Protein AF-A0A7X9HQ23-F1 (afdb_monomer_lite)

pLDDT: mean 80.08, std 11.2, range [58.53, 96.88]

Foldseek 3Di:
DVVVVVVVVVVVVPPDPDDDDDCVVPDDDDDPPDDDDDPVPDDDDQDDPPDDPPQFFDKGAKDAPCDWDADVNDTFGIWIATPVGDIDTDGDSGGPRPDD

Radius of gyration: 21.69 Å; chains: 1; bounding box: 60×39×39 Å

Secondary structure (DSSP, 8-state):
-HHHHHHHHHHHTTS-------GGGS-----S-PPPPP-SSSPPPSS-TT---TTT--BPPPEEEEEEEEETTEEEEEEEEBTTS-EEESS---------

Sequence (100 aa):
MKLIFKIIGLVLFYFSTLKAQNSSNYSFSSLSDGSLTDMSSGTTQLIAPNTDGLNTGIFSNTNPIGFTFYFMSQPYDQFVVTEDGVLRLGTSLSAINRTP

Structure (mmCIF, N/CA/C/O backbone):
data_AF-A0A7X9HQ23-F1
#
_entry.id   AF-A0A7X9HQ23-F1
#
loop_
_atom_site.group_PDB
_atom_site.id
_atom_site.type_symbol
_atom_site.label_atom_id
_atom_site.label_alt_id
_atom_site.label_comp_id
_atom_site.label_asym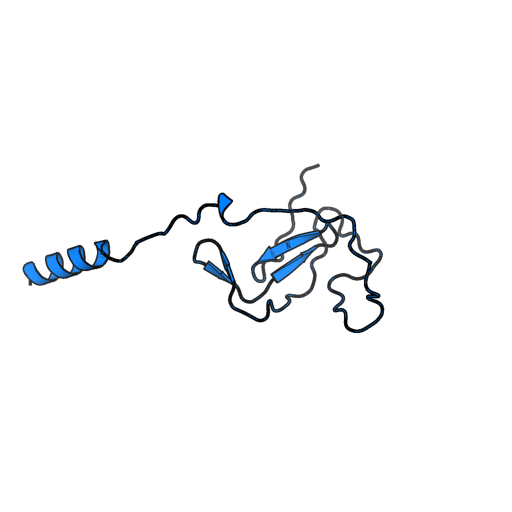_id
_atom_site.label_entity_id
_atom_site.label_seq_id
_atom_site.pdbx_PDB_ins_code
_atom_site.Cartn_x
_atom_site.Cartn_y
_atom_site.Cartn_z
_atom_site.occupancy
_atom_site.B_iso_or_equiv
_atom_site.auth_seq_id
_atom_site.auth_comp_id
_atom_site.auth_asym_id
_atom_site.auth_atom_id
_atom_site.pdbx_PDB_model_num
ATOM 1 N N . MET A 1 1 ? -41.805 18.658 22.286 1.00 60.31 1 MET A N 1
ATOM 2 C CA . MET A 1 1 ? -40.800 18.924 21.225 1.00 60.31 1 MET A CA 1
ATOM 3 C C . MET A 1 1 ? -39.431 19.351 21.768 1.00 60.31 1 MET A C 1
ATOM 5 O O . MET A 1 1 ? -38.450 18.713 21.420 1.00 60.31 1 MET A O 1
ATOM 9 N N . LYS A 1 2 ? -39.329 20.345 22.667 1.00 67.31 2 LYS A N 1
ATOM 10 C CA . LYS A 1 2 ? -38.036 20.835 23.208 1.00 67.31 2 LYS A CA 1
ATOM 11 C C . LYS A 1 2 ? -37.222 19.800 24.016 1.00 67.31 2 LYS A C 1
ATOM 13 O O . LYS A 1 2 ? -36.001 19.878 24.038 1.00 67.31 2 LYS A O 1
ATOM 18 N N . LEU A 1 3 ? -37.884 18.837 24.666 1.00 72.06 3 LEU A N 1
ATOM 19 C CA . LEU A 1 3 ? -37.229 17.781 25.457 1.00 72.06 3 LEU A CA 1
ATOM 20 C C . LEU A 1 3 ? -36.533 16.728 24.576 1.00 72.06 3 LEU A C 1
ATOM 22 O O . LEU A 1 3 ? -35.417 16.320 24.868 1.00 72.06 3 LEU A O 1
ATOM 26 N N . ILE A 1 4 ? -37.160 16.357 23.458 1.00 77.69 4 ILE A N 1
ATOM 27 C CA . ILE A 1 4 ? -36.624 15.386 22.491 1.00 77.69 4 ILE A CA 1
ATOM 28 C C . ILE A 1 4 ? -35.334 15.903 21.844 1.00 77.69 4 ILE A C 1
ATOM 30 O O . ILE A 1 4 ? -34.369 15.156 21.735 1.00 77.69 4 ILE A O 1
ATOM 34 N N . PHE A 1 5 ? -35.270 17.198 21.518 1.00 75.25 5 PHE A N 1
ATOM 35 C CA . PHE A 1 5 ? -34.055 17.818 20.978 1.00 75.25 5 PHE A CA 1
ATOM 36 C C . PHE A 1 5 ? -32.876 17.790 21.967 1.00 75.25 5 PHE A C 1
ATOM 38 O O . PHE A 1 5 ? -31.736 17.592 21.557 1.00 75.25 5 PHE A O 1
ATOM 45 N N . LYS A 1 6 ? -33.142 17.931 23.275 1.00 77.38 6 LYS A N 1
ATOM 46 C CA . LYS A 1 6 ? -32.108 17.824 24.319 1.00 77.38 6 LYS A CA 1
ATOM 47 C C . LYS A 1 6 ? -31.616 16.387 24.503 1.00 77.38 6 LYS A C 1
ATOM 49 O O . LYS A 1 6 ? -30.422 16.185 24.682 1.00 77.38 6 LYS A O 1
ATOM 54 N N . ILE A 1 7 ? -32.517 15.404 24.430 1.00 79.69 7 ILE A N 1
ATOM 55 C CA . ILE A 1 7 ? -32.166 13.979 24.535 1.00 79.69 7 ILE A CA 1
ATOM 56 C C . ILE A 1 7 ? -31.336 13.538 23.324 1.00 79.69 7 ILE A C 1
ATOM 58 O O . ILE A 1 7 ? -30.309 12.895 23.501 1.00 79.69 7 ILE A O 1
ATOM 62 N N . ILE A 1 8 ? -31.718 13.945 22.111 1.00 78.62 8 ILE A N 1
ATOM 63 C CA . ILE A 1 8 ? -30.946 13.666 20.889 1.00 78.62 8 ILE A CA 1
ATOM 64 C C . ILE A 1 8 ? -29.555 14.310 20.962 1.00 78.62 8 ILE A C 1
ATOM 66 O O . ILE A 1 8 ? -28.564 13.649 20.662 1.00 78.62 8 ILE A O 1
ATOM 70 N N . GLY A 1 9 ? -29.469 15.561 21.429 1.00 76.12 9 GLY A N 1
ATOM 71 C CA . GLY A 1 9 ? -28.190 16.235 21.657 1.00 76.12 9 GLY A CA 1
ATOM 72 C C . GLY A 1 9 ? -27.305 15.502 22.668 1.00 76.12 9 GLY A C 1
ATOM 73 O O . GLY A 1 9 ? -26.127 15.309 22.402 1.00 76.12 9 GLY A O 1
ATOM 74 N N . LEU A 1 10 ? -27.868 15.036 23.788 1.00 72.81 10 LEU A N 1
ATOM 75 C CA . LEU A 1 10 ? -27.134 14.282 24.809 1.00 72.81 10 LEU A CA 1
ATOM 76 C C . LEU A 1 10 ? -26.610 12.945 24.261 1.00 72.81 10 LEU A C 1
ATOM 78 O O . LEU A 1 10 ? -25.442 12.629 24.452 1.00 72.81 10 LEU A O 1
ATOM 82 N N . VAL A 1 11 ? -27.441 12.187 23.540 1.00 74.62 11 VAL A N 1
ATOM 83 C CA . VAL A 1 11 ? -27.084 10.872 22.976 1.00 74.62 11 VAL A CA 1
ATOM 84 C C . VAL A 1 11 ? -25.942 10.974 21.956 1.00 74.62 11 VAL A C 1
ATOM 86 O O . VAL A 1 11 ? -25.078 10.103 21.931 1.00 74.62 11 VAL A O 1
ATOM 89 N N . LEU A 1 12 ? -25.869 12.058 21.177 1.00 67.56 12 LEU A N 1
ATOM 90 C CA . LEU A 1 12 ? -24.787 12.292 20.209 1.00 67.56 12 LEU A CA 1
ATOM 91 C C . LEU A 1 12 ? -23.400 12.477 20.857 1.00 67.56 12 LEU A C 1
ATOM 93 O O . LEU A 1 12 ? -22.397 12.161 20.222 1.00 67.56 12 LEU A O 1
ATOM 97 N N . PHE A 1 13 ? -23.319 12.920 22.118 1.00 64.06 13 PHE A N 1
ATOM 98 C CA . PHE A 1 13 ? -22.044 13.104 22.833 1.00 64.06 13 PHE A CA 1
ATOM 99 C C . PHE A 1 13 ? -21.500 11.827 23.499 1.00 64.06 13 PHE A C 1
ATOM 101 O O . PHE A 1 13 ? -20.349 11.816 23.929 1.00 64.06 13 PHE A O 1
ATOM 108 N N . TYR A 1 14 ? -22.281 10.741 23.576 1.00 64.94 14 TYR A N 1
ATOM 109 C CA . TYR A 1 14 ? -21.875 9.509 24.273 1.00 64.94 14 TYR A CA 1
ATOM 110 C C . TYR A 1 14 ? -21.145 8.475 23.395 1.00 64.94 14 TYR A C 1
ATOM 112 O O . TYR A 1 14 ? -20.690 7.461 23.922 1.00 64.94 14 TYR A O 1
ATOM 120 N N . PHE A 1 15 ? -20.988 8.703 22.084 1.00 60.56 15 PHE A N 1
ATOM 121 C CA . PHE A 1 15 ? -20.489 7.667 21.162 1.00 60.56 15 PHE A CA 1
ATOM 122 C C . PHE A 1 15 ? -19.015 7.761 20.740 1.00 60.56 15 PHE A C 1
ATOM 124 O O . PHE A 1 15 ? -18.528 6.849 20.079 1.00 60.56 15 PHE A O 1
ATOM 131 N N . SER A 1 16 ? -18.253 8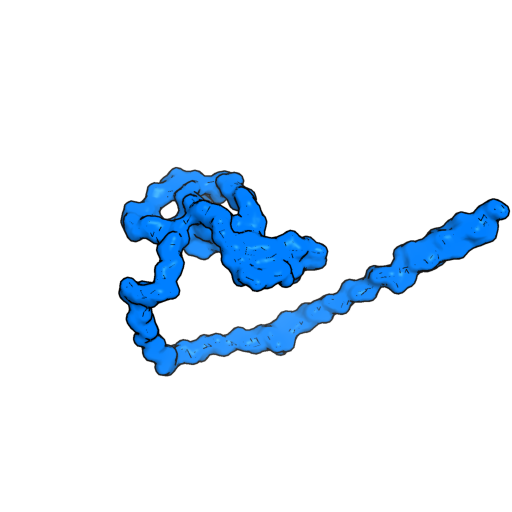.779 21.142 1.00 58.53 16 SER A N 1
ATOM 132 C CA . SER A 1 16 ? -16.845 8.899 20.728 1.00 58.53 16 SER A CA 1
ATOM 133 C C . SER A 1 16 ? -15.870 8.527 21.847 1.00 58.53 16 SER A C 1
ATOM 135 O O . SER A 1 16 ? -15.215 9.393 22.427 1.00 58.53 16 SER A O 1
ATOM 137 N N . THR A 1 17 ? -15.729 7.231 22.144 1.00 62.25 17 THR A N 1
ATOM 138 C CA . THR A 1 17 ? -14.556 6.747 22.895 1.00 62.25 17 THR A CA 1
ATOM 139 C C . THR A 1 17 ? -13.442 6.396 21.911 1.00 62.25 17 THR A C 1
ATOM 141 O O . THR A 1 17 ? -13.309 5.262 21.463 1.00 62.25 17 THR A O 1
ATOM 144 N N . LEU A 1 18 ? -12.628 7.385 21.538 1.00 62.03 18 LEU A N 1
ATOM 145 C CA . LEU A 1 18 ? -11.388 7.106 20.817 1.00 62.03 18 LEU A CA 1
ATOM 146 C C . LEU A 1 18 ? -10.402 6.482 21.810 1.00 62.03 18 LEU A C 1
ATOM 148 O O . LEU A 1 18 ? -9.883 7.151 22.703 1.00 62.03 18 LEU A O 1
ATOM 152 N N . LYS A 1 19 ? -10.172 5.174 21.695 1.00 68.44 19 LYS A N 1
ATOM 153 C CA . LYS A 1 19 ? -9.097 4.497 22.421 1.00 68.44 19 LYS A CA 1
ATOM 154 C C . LYS A 1 19 ? -7.789 4.869 21.728 1.00 68.44 19 LYS A C 1
ATOM 156 O O . LYS A 1 19 ? -7.500 4.355 20.653 1.00 68.44 19 LYS A O 1
ATOM 161 N N . ALA A 1 20 ? -7.009 5.769 22.323 1.00 62.97 20 ALA A N 1
ATOM 162 C CA . ALA A 1 20 ? -5.626 5.959 21.903 1.00 62.97 20 ALA A CA 1
ATOM 163 C C . ALA A 1 20 ? -4.899 4.611 22.049 1.00 62.97 20 ALA A C 1
ATOM 165 O O . ALA A 1 20 ? -4.801 4.073 23.155 1.00 62.97 20 ALA A O 1
ATOM 166 N N . GLN A 1 21 ? -4.452 4.030 20.937 1.00 66.50 21 GLN A N 1
ATOM 167 C CA . GLN A 1 21 ? -3.615 2.838 20.979 1.00 66.50 21 GLN A CA 1
ATOM 168 C C . GLN A 1 21 ? -2.208 3.256 21.398 1.00 66.50 21 GLN A C 1
ATOM 170 O O . GLN A 1 21 ? -1.593 4.116 20.773 1.00 66.50 21 GLN A O 1
ATOM 175 N N . ASN A 1 22 ? -1.711 2.664 22.482 1.00 74.19 22 ASN A N 1
ATOM 176 C CA . ASN A 1 22 ? -0.346 2.890 22.925 1.00 74.19 22 ASN A CA 1
ATOM 177 C C . ASN A 1 22 ? 0.609 2.227 21.919 1.00 74.19 22 ASN A C 1
ATOM 179 O O . ASN A 1 22 ? 0.547 1.011 21.730 1.00 74.19 22 ASN A O 1
ATOM 183 N N . SER A 1 23 ? 1.475 3.010 21.273 1.00 66.81 23 SER A N 1
ATOM 184 C CA . SER A 1 23 ? 2.471 2.487 20.331 1.00 66.81 23 SER A CA 1
ATOM 185 C C . SER A 1 23 ? 3.455 1.519 20.995 1.00 66.81 23 SER A C 1
ATOM 187 O O . SER A 1 23 ? 3.965 0.639 20.312 1.00 66.81 23 SER A O 1
ATOM 189 N N . SER A 1 24 ? 3.643 1.580 22.320 1.00 72.81 24 SER A N 1
ATOM 190 C CA . SER A 1 24 ? 4.428 0.596 23.078 1.00 72.81 24 SER A CA 1
ATOM 191 C C . SER A 1 24 ? 3.831 -0.814 23.076 1.00 72.81 24 SER A C 1
ATOM 193 O O . SER A 1 24 ? 4.529 -1.752 23.444 1.00 72.81 24 SER A O 1
ATOM 195 N N . ASN A 1 25 ? 2.575 -1.003 22.650 1.00 69.00 25 ASN A N 1
ATOM 196 C CA . ASN A 1 25 ? 2.025 -2.346 22.421 1.00 69.00 25 ASN A CA 1
ATOM 197 C C . ASN A 1 25 ? 2.590 -3.004 21.150 1.00 69.00 25 ASN A C 1
ATOM 199 O O . ASN A 1 25 ? 2.451 -4.212 20.976 1.00 69.00 25 ASN A O 1
ATOM 203 N N . TYR A 1 26 ? 3.214 -2.226 20.265 1.00 61.22 26 TYR A N 1
ATOM 204 C CA . TYR A 1 26 ? 3.835 -2.695 19.034 1.00 61.22 26 TYR A CA 1
ATOM 205 C C . TYR A 1 26 ? 5.352 -2.590 19.189 1.00 61.22 26 TYR A C 1
ATOM 207 O O . TYR A 1 26 ? 5.974 -1.607 18.794 1.00 61.22 26 TYR A O 1
ATOM 215 N N . SER A 1 27 ? 5.947 -3.597 19.830 1.00 75.00 27 SER A N 1
ATOM 216 C CA . S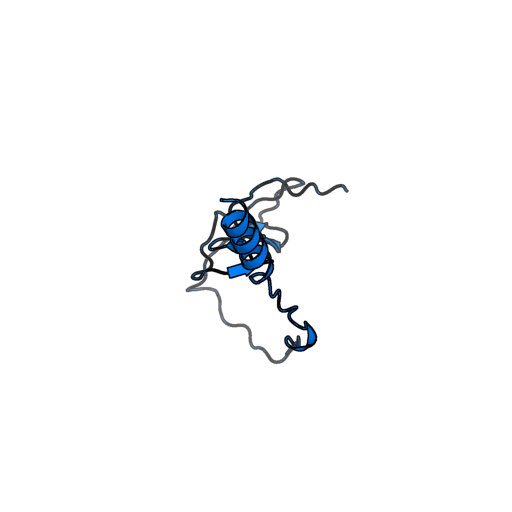ER A 1 27 ? 7.403 -3.698 19.921 1.00 75.00 27 SER A CA 1
ATOM 217 C C . SER A 1 27 ? 7.967 -4.054 18.547 1.00 75.00 27 SER A C 1
ATOM 219 O O . SER A 1 27 ? 7.698 -5.137 18.026 1.00 75.00 27 SER A O 1
ATOM 221 N N . PHE A 1 28 ? 8.734 -3.142 17.954 1.00 75.12 28 PHE A N 1
ATOM 222 C CA . PHE A 1 28 ? 9.483 -3.416 16.734 1.00 75.12 28 PHE A CA 1
ATOM 223 C C . PHE A 1 28 ? 10.783 -4.126 17.108 1.00 75.12 28 PHE A C 1
ATOM 225 O O . PHE A 1 28 ? 11.614 -3.569 17.825 1.00 75.12 28 PHE A O 1
ATOM 232 N N . SER A 1 29 ? 10.970 -5.346 16.615 1.00 80.56 29 SER A N 1
ATOM 233 C CA . SER A 1 29 ? 12.241 -6.061 16.680 1.00 80.56 29 SER A CA 1
ATOM 234 C C . SER A 1 29 ? 12.761 -6.316 15.269 1.00 80.56 29 SER A C 1
ATOM 236 O O . SER A 1 29 ? 11.993 -6.583 14.345 1.00 80.56 29 SER A O 1
ATOM 238 N N . SER A 1 30 ? 14.077 -6.228 15.096 1.00 77.12 30 SER A N 1
ATOM 239 C CA . SER A 1 30 ? 14.764 -6.706 13.901 1.00 77.12 30 SER A CA 1
ATOM 240 C C . SER A 1 30 ? 15.493 -8.000 14.244 1.00 77.12 30 SER A C 1
ATOM 242 O O . SER A 1 30 ? 16.259 -8.068 15.204 1.00 77.12 30 SER A O 1
ATOM 244 N N . LEU A 1 31 ? 15.230 -9.039 13.462 1.00 75.50 31 LEU A N 1
ATOM 245 C CA . LEU A 1 31 ? 15.934 -10.315 13.511 1.00 75.50 31 LEU A CA 1
ATOM 246 C C . LEU A 1 31 ? 16.847 -10.384 12.286 1.00 75.50 31 LEU A C 1
ATOM 248 O O . LEU A 1 31 ? 16.403 -10.122 11.169 1.00 75.50 31 LEU A O 1
ATOM 252 N N . SER A 1 32 ? 18.129 -10.679 12.493 1.00 79.94 32 SER A N 1
ATOM 253 C CA . SER A 1 32 ? 19.136 -10.783 11.423 1.00 79.94 32 SER A CA 1
ATOM 254 C C . SER A 1 32 ? 19.507 -12.229 11.079 1.00 79.94 32 SER A C 1
ATOM 256 O O . SER A 1 32 ? 20.449 -12.458 10.328 1.00 79.94 32 SER A O 1
ATOM 258 N N . ASP A 1 33 ? 18.793 -13.202 11.641 1.00 85.88 33 ASP A N 1
ATOM 259 C CA . ASP A 1 33 ? 18.918 -14.641 11.379 1.00 85.88 33 ASP A CA 1
ATOM 260 C C . ASP A 1 33 ? 17.878 -15.157 10.366 1.00 85.88 33 ASP A C 1
ATOM 262 O O . ASP A 1 33 ? 17.812 -16.354 10.088 1.00 85.88 33 ASP A O 1
ATOM 266 N N . GLY A 1 34 ? 17.084 -14.259 9.777 1.00 76.06 34 GLY A N 1
ATOM 267 C CA . GLY A 1 34 ? 16.134 -14.601 8.726 1.00 76.06 34 GLY A CA 1
ATOM 268 C C . GLY A 1 34 ? 16.838 -15.098 7.462 1.00 76.06 34 GLY A C 1
ATOM 269 O O . GLY A 1 34 ? 17.624 -14.381 6.846 1.00 76.06 34 GLY A O 1
ATOM 270 N N . SER A 1 35 ? 16.528 -16.321 7.038 1.00 83.56 35 SER A N 1
ATOM 271 C CA . SER A 1 35 ? 16.903 -16.822 5.715 1.00 83.56 35 SER A CA 1
ATOM 272 C C . SER A 1 35 ? 16.018 -16.196 4.638 1.00 83.56 35 SER A C 1
ATOM 274 O O . SER A 1 35 ? 14.795 -16.151 4.791 1.00 83.56 35 SER A O 1
ATOM 276 N N . LEU A 1 36 ? 16.605 -15.778 3.516 1.00 84.75 36 LEU A N 1
ATOM 277 C CA . LEU A 1 36 ? 15.823 -15.350 2.358 1.00 84.75 36 LEU A CA 1
ATOM 278 C C . LEU A 1 36 ? 15.044 -16.545 1.790 1.00 84.75 36 LEU A C 1
ATOM 280 O O . LEU A 1 36 ? 15.595 -17.632 1.626 1.00 84.75 36 LEU A O 1
ATOM 284 N N . THR A 1 37 ? 13.763 -16.339 1.495 1.00 82.12 37 THR A N 1
ATOM 285 C CA . THR A 1 37 ? 12.950 -17.310 0.750 1.00 82.12 37 THR A CA 1
ATOM 286 C C . THR A 1 37 ? 13.031 -16.981 -0.732 1.00 82.12 37 THR A C 1
ATOM 288 O O . THR A 1 37 ? 12.999 -15.808 -1.104 1.00 82.12 37 THR A O 1
ATOM 291 N N . ASP A 1 38 ? 13.137 -18.005 -1.577 1.00 85.75 38 ASP A N 1
ATOM 292 C CA . ASP A 1 38 ? 13.096 -17.809 -3.021 1.00 85.75 38 ASP A CA 1
ATOM 293 C C . ASP A 1 38 ? 11.742 -17.213 -3.446 1.00 85.75 38 ASP A C 1
ATOM 295 O O . ASP A 1 38 ? 10.680 -17.770 -3.171 1.00 85.75 38 ASP A O 1
ATOM 299 N N . MET A 1 39 ? 11.799 -16.060 -4.111 1.00 85.25 39 MET A N 1
ATOM 300 C CA . MET A 1 39 ? 10.652 -15.306 -4.620 1.00 85.25 39 MET A CA 1
ATOM 301 C C . MET A 1 39 ? 10.420 -15.528 -6.122 1.00 85.25 39 MET A C 1
ATOM 303 O O . MET A 1 39 ? 9.582 -14.846 -6.717 1.00 85.25 39 MET A O 1
ATOM 307 N N . SER A 1 40 ? 11.143 -16.470 -6.741 1.00 83.88 40 SER A N 1
ATOM 308 C CA . SER A 1 40 ? 11.047 -16.803 -8.169 1.00 83.88 40 SER A CA 1
ATOM 309 C C . SER A 1 40 ? 9.667 -17.318 -8.599 1.00 83.88 40 SER A C 1
ATOM 311 O O . SER A 1 40 ? 9.324 -17.247 -9.779 1.00 83.88 40 SER A O 1
ATOM 313 N N . SER A 1 41 ? 8.854 -17.805 -7.655 1.00 84.38 41 SER A N 1
ATOM 314 C CA . SER A 1 41 ? 7.484 -18.264 -7.892 1.00 84.38 41 SER A CA 1
ATOM 315 C C . SER A 1 41 ? 6.534 -17.804 -6.783 1.00 84.38 41 SER A C 1
ATOM 317 O O . SER A 1 41 ? 6.946 -17.570 -5.650 1.00 84.38 41 SER A O 1
ATOM 319 N N . GLY A 1 42 ? 5.249 -17.646 -7.113 1.00 80.00 42 GLY A N 1
ATOM 320 C CA . GLY A 1 42 ? 4.203 -17.308 -6.138 1.00 80.00 42 GLY A CA 1
ATOM 321 C C . GLY A 1 42 ? 4.210 -15.862 -5.631 1.00 80.00 42 GLY A C 1
ATOM 322 O O . GLY A 1 42 ? 3.430 -15.530 -4.741 1.00 80.00 42 GLY A O 1
ATOM 323 N N . THR A 1 43 ? 5.051 -14.991 -6.190 1.00 86.94 43 THR A N 1
ATOM 324 C CA . THR A 1 43 ? 5.101 -13.573 -5.826 1.00 86.94 43 THR A CA 1
ATOM 325 C C . THR A 1 43 ? 4.322 -12.718 -6.816 1.00 86.94 43 THR A C 1
ATOM 327 O O . THR A 1 43 ? 4.215 -13.032 -8.001 1.00 86.94 43 THR A O 1
ATOM 330 N N . THR A 1 44 ? 3.732 -11.632 -6.316 1.00 88.12 44 THR A N 1
ATOM 331 C CA . THR A 1 44 ? 3.051 -10.650 -7.163 1.00 88.12 44 THR A CA 1
ATOM 332 C C . THR A 1 44 ? 4.013 -9.512 -7.453 1.00 88.12 44 THR A C 1
ATOM 334 O O . THR A 1 44 ? 4.459 -8.818 -6.540 1.00 88.12 44 THR A O 1
ATOM 337 N N . GLN A 1 45 ? 4.332 -9.312 -8.727 1.00 90.38 45 GLN A N 1
ATOM 338 C CA . GLN A 1 45 ? 5.098 -8.155 -9.158 1.00 90.38 45 GLN A CA 1
ATOM 339 C C . GLN A 1 45 ? 4.207 -6.908 -9.149 1.00 90.38 45 GLN A C 1
ATOM 341 O O . GLN A 1 45 ? 3.215 -6.851 -9.871 1.00 90.38 45 GLN A O 1
ATOM 346 N N . LEU A 1 46 ? 4.577 -5.907 -8.346 1.00 91.94 46 LEU A N 1
ATOM 347 C CA . LEU A 1 46 ? 3.850 -4.633 -8.264 1.00 91.94 46 LEU A CA 1
ATOM 348 C C . LEU A 1 46 ? 4.420 -3.568 -9.209 1.00 91.94 46 LEU A C 1
ATOM 350 O O . LEU A 1 46 ? 3.664 -2.799 -9.798 1.00 91.94 46 LEU A O 1
ATOM 354 N N . ILE A 1 47 ? 5.747 -3.545 -9.353 1.00 91.62 47 ILE A N 1
ATOM 355 C CA . ILE A 1 47 ? 6.510 -2.645 -10.224 1.00 91.62 47 ILE A CA 1
ATOM 356 C C . ILE A 1 47 ? 7.506 -3.494 -11.020 1.00 91.62 47 ILE A C 1
ATOM 358 O O . ILE A 1 47 ? 8.112 -4.426 -10.481 1.00 91.62 47 ILE A O 1
ATOM 362 N N . ALA A 1 48 ? 7.664 -3.194 -12.307 1.00 89.94 48 ALA A N 1
ATOM 363 C CA . ALA A 1 48 ? 8.637 -3.869 -13.158 1.00 89.94 48 ALA A CA 1
ATOM 364 C C . ALA A 1 48 ? 10.081 -3.495 -12.763 1.00 89.94 48 ALA A C 1
ATOM 366 O O . ALA A 1 48 ? 10.328 -2.367 -12.328 1.00 89.94 48 ALA A O 1
ATOM 367 N N . PRO A 1 49 ? 11.064 -4.395 -12.929 1.00 87.94 49 PRO A N 1
ATOM 368 C CA . PRO A 1 49 ? 12.463 -4.067 -12.672 1.00 87.94 49 PRO A CA 1
ATOM 369 C C . PRO A 1 49 ? 12.950 -2.940 -13.591 1.00 87.94 49 PRO A C 1
ATOM 371 O O . PRO A 1 49 ? 12.458 -2.789 -14.707 1.00 87.94 49 PRO A O 1
ATOM 374 N N . ASN A 1 50 ? 13.971 -2.203 -13.140 1.00 88.88 50 ASN A N 1
ATOM 375 C CA . ASN A 1 50 ? 14.596 -1.098 -13.884 1.00 88.88 50 ASN A CA 1
ATOM 376 C C . ASN A 1 50 ? 13.621 0.034 -14.256 1.00 88.88 50 ASN A C 1
ATOM 378 O O . ASN A 1 50 ? 13.735 0.636 -15.323 1.00 88.88 50 ASN A O 1
ATOM 382 N N . THR A 1 51 ? 12.659 0.307 -13.376 1.00 88.38 51 THR A N 1
ATOM 383 C CA . THR A 1 51 ? 11.700 1.405 -13.517 1.00 88.38 51 THR A CA 1
ATOM 384 C C . THR A 1 51 ? 12.159 2.597 -12.674 1.00 88.38 51 THR A C 1
ATOM 386 O O . THR A 1 51 ? 12.442 2.419 -11.494 1.00 88.38 51 THR A O 1
ATOM 389 N N . ASP A 1 52 ? 12.212 3.791 -13.270 1.00 86.44 52 ASP A N 1
ATOM 390 C CA . ASP A 1 52 ? 12.464 5.076 -12.598 1.00 86.44 52 ASP A CA 1
ATOM 391 C C . ASP A 1 52 ? 11.479 6.115 -13.153 1.00 86.44 52 ASP A C 1
ATOM 393 O O . ASP A 1 52 ? 11.444 6.375 -14.359 1.00 86.44 52 ASP A O 1
ATOM 397 N N . GLY A 1 53 ? 10.630 6.660 -12.286 1.00 79.38 53 GLY A N 1
ATOM 398 C CA . GLY A 1 53 ? 9.549 7.575 -12.625 1.00 79.38 53 GLY A CA 1
ATOM 399 C C . GLY A 1 53 ? 9.885 9.054 -12.508 1.00 79.38 53 GLY A C 1
ATOM 400 O O . GLY A 1 53 ? 8.941 9.847 -12.422 1.00 79.38 53 GLY A O 1
ATOM 401 N N . LEU A 1 54 ? 11.179 9.414 -12.461 1.00 69.44 54 LEU A N 1
ATOM 402 C CA . LEU A 1 54 ? 11.757 10.768 -12.446 1.00 69.44 54 LEU A CA 1
ATOM 403 C C . LEU A 1 54 ? 10.766 11.882 -12.052 1.00 69.44 54 LEU A C 1
ATOM 405 O O . LEU A 1 54 ? 9.964 12.351 -12.862 1.00 69.44 54 LEU A O 1
ATOM 409 N N . ASN A 1 55 ? 10.865 12.356 -10.807 1.00 63.31 55 ASN A N 1
ATOM 410 C CA . ASN A 1 55 ? 10.055 13.416 -10.178 1.00 63.31 55 ASN A CA 1
ATOM 411 C C . ASN A 1 55 ? 8.557 13.133 -9.996 1.00 63.31 55 ASN A C 1
ATOM 413 O O . ASN A 1 55 ? 7.972 13.688 -9.071 1.00 63.31 55 ASN A O 1
ATOM 417 N N . THR A 1 56 ? 7.923 12.309 -10.831 1.00 69.31 56 THR A N 1
ATOM 418 C CA . THR A 1 56 ? 6.477 12.033 -10.728 1.00 69.31 56 THR A CA 1
ATOM 419 C C . THR A 1 56 ? 6.156 10.749 -9.969 1.00 69.31 56 THR A C 1
ATOM 421 O O . THR A 1 56 ? 5.101 10.673 -9.329 1.00 69.31 56 THR A O 1
ATOM 424 N N . GLY A 1 57 ? 7.096 9.801 -9.963 1.00 75.50 57 GLY A N 1
ATOM 425 C CA . GLY A 1 57 ? 6.902 8.458 -9.431 1.00 75.50 57 GLY A CA 1
ATOM 426 C C . GLY A 1 57 ? 6.105 7.590 -10.406 1.00 75.50 57 GLY A C 1
ATOM 427 O O . GLY A 1 57 ? 5.085 8.022 -10.946 1.00 75.50 57 GLY A O 1
ATOM 428 N N . ILE A 1 58 ? 6.545 6.354 -10.625 1.00 85.69 58 ILE A N 1
ATOM 429 C CA . ILE A 1 58 ? 5.763 5.332 -11.322 1.00 85.69 58 ILE A CA 1
ATOM 430 C C . ILE A 1 58 ? 5.039 4.492 -10.280 1.00 85.69 58 ILE A C 1
ATOM 432 O O . ILE A 1 58 ? 5.635 3.770 -9.484 1.00 85.69 58 ILE A O 1
ATOM 436 N N . PHE A 1 59 ? 3.715 4.580 -10.310 1.00 88.69 59 PHE A N 1
ATOM 437 C CA . PHE A 1 59 ? 2.855 3.829 -9.412 1.00 88.69 59 PHE A CA 1
ATOM 438 C C . PHE A 1 59 ? 2.536 2.443 -9.970 1.00 88.69 59 PHE A C 1
ATOM 440 O O . PHE A 1 59 ? 2.391 2.251 -11.179 1.00 88.69 59 PHE A O 1
ATOM 447 N N . SER A 1 60 ? 2.346 1.486 -9.067 1.00 91.38 60 SER A N 1
ATOM 448 C CA . SER A 1 60 ? 1.726 0.207 -9.384 1.00 91.38 60 SER A CA 1
ATOM 449 C C . SER A 1 60 ? 0.260 0.416 -9.762 1.00 91.38 60 SER A C 1
ATOM 451 O O . SER A 1 60 ? -0.362 1.420 -9.405 1.00 91.38 60 SER A O 1
ATOM 453 N N . ASN A 1 61 ? -0.350 -0.605 -10.363 1.00 90.44 61 ASN A N 1
ATOM 454 C CA . ASN A 1 61 ? -1.806 -0.719 -10.326 1.00 90.44 61 ASN A CA 1
ATOM 455 C C . ASN A 1 61 ? -2.298 -0.753 -8.870 1.00 90.44 61 ASN A C 1
ATOM 457 O O . ASN A 1 61 ? -1.525 -1.006 -7.942 1.00 90.44 61 ASN A O 1
ATOM 461 N N . THR A 1 62 ? -3.585 -0.501 -8.656 1.00 92.25 62 THR A N 1
ATOM 462 C CA . THR A 1 62 ? -4.178 -0.666 -7.331 1.00 92.25 62 THR A CA 1
ATOM 463 C C . THR A 1 62 ? -4.261 -2.143 -6.958 1.00 92.25 62 THR A C 1
ATOM 465 O O . THR A 1 62 ? -4.761 -2.956 -7.732 1.00 92.25 62 THR A O 1
ATOM 468 N N . ASN A 1 63 ? -3.772 -2.482 -5.766 1.00 93.69 63 ASN A N 1
ATOM 469 C CA . ASN A 1 63 ? -3.670 -3.852 -5.276 1.00 93.69 63 ASN A CA 1
ATOM 470 C C . ASN A 1 63 ? -4.576 -4.057 -4.059 1.00 93.69 63 ASN A C 1
ATOM 472 O O . ASN A 1 63 ? -4.619 -3.181 -3.192 1.00 93.69 63 ASN A O 1
ATOM 476 N N . PRO A 1 64 ? -5.270 -5.201 -3.948 1.00 94.69 64 PRO A N 1
ATOM 477 C CA . PRO A 1 64 ? -6.076 -5.510 -2.775 1.00 94.69 64 PRO A CA 1
ATOM 478 C C . PRO A 1 64 ? -5.193 -5.800 -1.553 1.00 94.69 64 PRO A C 1
ATOM 480 O O . PRO A 1 64 ? -4.171 -6.474 -1.658 1.00 94.69 64 PRO A O 1
ATOM 483 N N . ILE A 1 65 ? -5.626 -5.350 -0.374 1.00 94.44 65 ILE A N 1
ATOM 484 C CA . ILE A 1 65 ? -5.003 -5.704 0.916 1.00 94.44 65 ILE A CA 1
ATOM 485 C C . ILE A 1 65 ? -5.434 -7.118 1.356 1.00 94.44 65 ILE A C 1
ATOM 487 O O . ILE A 1 65 ? -4.699 -7.814 2.051 1.00 94.44 65 ILE A O 1
ATOM 491 N N . GLY A 1 66 ? -6.633 -7.553 0.949 1.00 93.94 66 GLY A N 1
ATOM 492 C CA . GLY A 1 66 ? -7.236 -8.835 1.346 1.00 93.94 66 GLY A CA 1
ATOM 493 C C . GLY A 1 66 ? -8.099 -8.763 2.614 1.00 93.94 66 GLY A C 1
ATOM 494 O O . GLY A 1 66 ? -8.747 -9.742 2.971 1.00 93.94 66 GLY A O 1
ATOM 495 N N . PHE A 1 67 ? -8.148 -7.604 3.274 1.00 92.50 67 PHE A N 1
ATOM 496 C CA . PHE A 1 67 ? -9.034 -7.293 4.396 1.00 92.50 67 PHE A CA 1
ATOM 497 C C . PHE A 1 67 ? -9.224 -5.773 4.509 1.00 92.50 67 PHE A C 1
ATOM 499 O O . PHE A 1 67 ? -8.485 -5.002 3.896 1.00 92.50 67 PHE A O 1
ATOM 506 N N . THR A 1 68 ? -10.198 -5.327 5.307 1.00 94.44 68 THR A N 1
ATOM 507 C CA . THR A 1 68 ? -10.387 -3.895 5.585 1.00 94.44 68 THR A CA 1
ATOM 508 C C . THR A 1 68 ? -9.396 -3.420 6.646 1.00 94.44 68 THR A C 1
ATOM 510 O O . THR A 1 68 ? -9.521 -3.751 7.826 1.00 94.44 68 THR A O 1
ATOM 513 N N . PHE A 1 69 ? -8.420 -2.621 6.230 1.00 92.38 69 PHE A N 1
ATOM 514 C CA . PHE A 1 69 ? -7.464 -1.942 7.092 1.00 92.38 69 PHE A CA 1
ATOM 515 C C . PHE A 1 69 ? -7.996 -0.567 7.507 1.00 92.38 69 PHE A C 1
ATOM 517 O O . PHE A 1 69 ? -8.310 0.262 6.659 1.00 92.38 69 PHE A O 1
ATOM 524 N N . TYR A 1 70 ? -8.081 -0.297 8.809 1.00 89.00 70 TYR A N 1
ATOM 525 C CA . TYR A 1 70 ? -8.523 1.002 9.318 1.00 89.00 70 TYR A CA 1
ATOM 526 C C . TYR A 1 70 ? -7.325 1.853 9.733 1.00 89.00 70 TYR A C 1
ATOM 528 O O . TYR A 1 70 ? -6.681 1.568 10.742 1.00 89.00 70 TYR A O 1
ATOM 536 N N . PHE A 1 71 ? -7.065 2.938 9.004 1.00 85.81 71 PHE A N 1
ATOM 537 C CA . PHE A 1 71 ? -6.068 3.936 9.387 1.00 85.81 71 PHE A CA 1
ATOM 538 C C . PHE A 1 71 ? -6.767 5.214 9.839 1.00 85.81 71 PHE A C 1
ATOM 540 O O . PHE A 1 71 ? -7.531 5.808 9.085 1.00 85.81 71 PHE A O 1
ATOM 547 N N . MET A 1 72 ? -6.550 5.624 11.093 1.00 89.06 72 MET A N 1
ATOM 548 C CA . MET A 1 72 ? -7.226 6.788 11.692 1.00 89.06 72 MET A CA 1
ATOM 549 C C . MET A 1 72 ? -8.762 6.749 11.533 1.00 89.06 72 MET A C 1
ATOM 551 O O . MET A 1 72 ? -9.405 7.756 11.249 1.00 89.06 72 MET A O 1
ATOM 555 N N . SER A 1 73 ? -9.359 5.568 11.732 1.00 84.75 73 SER A N 1
ATOM 556 C CA . SER A 1 73 ? -10.797 5.291 11.535 1.00 84.75 73 SER A CA 1
ATOM 557 C C . SER A 1 73 ? -11.302 5.383 10.089 1.00 84.75 73 SER A C 1
ATOM 559 O O . SER A 1 73 ? -12.503 5.246 9.869 1.00 84.75 73 SER A O 1
ATOM 561 N N . GLN A 1 74 ? -10.423 5.574 9.103 1.00 86.44 74 GLN A N 1
ATOM 562 C CA . GLN A 1 74 ? -10.777 5.484 7.689 1.00 86.44 74 GLN A CA 1
ATOM 563 C C . GLN A 1 74 ? -10.511 4.065 7.170 1.00 86.44 74 GLN A C 1
ATOM 565 O O . GLN A 1 74 ? -9.399 3.562 7.361 1.00 86.44 74 GLN A O 1
ATOM 570 N N . PRO A 1 75 ? -11.507 3.397 6.560 1.00 92.50 75 PRO A N 1
ATOM 571 C CA . PRO A 1 75 ? -11.329 2.072 5.986 1.00 92.50 75 PRO A CA 1
ATOM 572 C C . PRO A 1 75 ? -10.591 2.142 4.646 1.00 92.50 75 PRO A C 1
ATOM 574 O O . PRO A 1 75 ? -10.910 2.959 3.785 1.00 92.50 75 PRO A O 1
ATOM 577 N N . TYR A 1 76 ? -9.658 1.219 4.453 1.00 95.19 76 TYR A N 1
ATOM 578 C CA . TYR A 1 76 ? -8.940 0.975 3.211 1.00 95.19 76 TYR A CA 1
ATOM 579 C C . TYR A 1 76 ? -8.930 -0.523 2.926 1.00 95.19 76 TYR A C 1
ATOM 581 O O . TYR A 1 76 ? -8.693 -1.337 3.812 1.00 95.19 76 TYR A O 1
ATOM 589 N N . ASP A 1 77 ? -9.174 -0.894 1.682 1.00 96.88 77 ASP A N 1
ATOM 590 C CA . ASP A 1 77 ? -9.170 -2.276 1.192 1.00 96.88 77 ASP A CA 1
ATOM 591 C C . ASP A 1 77 ? -8.120 -2.504 0.098 1.00 96.88 77 ASP A C 1
ATOM 593 O O . ASP A 1 77 ? -7.927 -3.625 -0.377 1.00 96.88 77 ASP A O 1
ATOM 597 N N . GLN A 1 78 ? -7.417 -1.437 -0.277 1.00 96.31 78 GLN A N 1
ATOM 598 C CA . GLN A 1 78 ? -6.505 -1.404 -1.403 1.00 96.31 78 GLN A CA 1
ATOM 599 C C . GLN A 1 78 ? -5.333 -0.450 -1.161 1.00 96.31 78 GLN A C 1
ATOM 601 O O . GLN A 1 78 ? -5.400 0.432 -0.299 1.00 96.31 78 GLN A O 1
ATOM 606 N N . PHE A 1 79 ? -4.261 -0.626 -1.927 1.00 94.56 79 PHE A N 1
ATOM 607 C CA . PHE A 1 79 ? -3.059 0.196 -1.856 1.00 94.56 79 PHE A CA 1
ATOM 608 C C . PHE A 1 79 ? -2.374 0.332 -3.219 1.00 94.56 79 PHE A C 1
ATOM 610 O O . PHE A 1 79 ? -2.586 -0.467 -4.134 1.00 94.56 79 PHE A O 1
ATOM 617 N N . VAL A 1 80 ? -1.502 1.327 -3.326 1.00 93.44 80 VAL A N 1
ATOM 618 C CA . VAL A 1 80 ? -0.563 1.510 -4.439 1.00 93.44 80 VAL A CA 1
ATOM 619 C C . VAL A 1 80 ? 0.844 1.685 -3.882 1.00 93.44 80 VAL A C 1
ATOM 621 O O . VAL A 1 80 ? 1.017 2.166 -2.758 1.00 93.44 80 VAL A O 1
ATOM 624 N N . VAL A 1 81 ? 1.850 1.295 -4.658 1.00 92.19 81 VAL A N 1
ATOM 625 C CA . VAL A 1 81 ? 3.264 1.521 -4.331 1.00 92.19 81 VAL A CA 1
ATOM 626 C C . VAL A 1 81 ? 3.961 2.264 -5.458 1.00 92.19 81 VAL A C 1
ATOM 628 O O . VAL A 1 81 ? 3.490 2.224 -6.592 1.00 92.19 81 VAL A O 1
ATOM 631 N N . THR A 1 82 ? 5.074 2.921 -5.155 1.00 89.81 82 THR A N 1
ATOM 632 C CA . THR A 1 82 ? 5.976 3.499 -6.156 1.00 89.81 82 THR A CA 1
ATOM 633 C C . THR A 1 82 ? 7.258 2.683 -6.288 1.00 89.81 82 THR A C 1
ATOM 635 O O . THR A 1 82 ? 7.623 1.921 -5.391 1.00 89.81 82 THR A O 1
ATOM 638 N N . GLU A 1 83 ? 7.963 2.872 -7.397 1.00 90.38 83 GLU A N 1
ATOM 639 C CA . GLU A 1 83 ? 9.319 2.374 -7.639 1.00 90.38 83 GLU A CA 1
ATOM 640 C C . GLU A 1 83 ? 10.331 2.822 -6.566 1.00 90.38 83 GLU A C 1
ATOM 642 O O . GLU A 1 83 ? 11.248 2.076 -6.239 1.00 90.38 83 GLU A O 1
ATOM 647 N N . ASP A 1 84 ? 10.104 3.987 -5.951 1.00 86.19 84 ASP A N 1
ATOM 648 C CA . ASP A 1 84 ? 10.899 4.538 -4.839 1.00 86.19 84 ASP A CA 1
ATOM 649 C C . ASP A 1 84 ? 10.558 3.920 -3.457 1.00 86.19 84 ASP A C 1
ATOM 651 O O . ASP A 1 84 ? 11.051 4.372 -2.422 1.00 86.19 84 ASP A O 1
ATOM 655 N N . GLY A 1 85 ? 9.683 2.909 -3.399 1.00 86.19 85 GLY A N 1
ATOM 656 C CA . GLY A 1 85 ? 9.326 2.209 -2.158 1.00 86.19 85 GLY A CA 1
ATOM 657 C C . GLY A 1 85 ? 8.291 2.923 -1.281 1.00 86.19 85 GLY A C 1
ATOM 658 O O . GLY A 1 85 ? 8.109 2.558 -0.118 1.00 86.19 85 GLY A O 1
ATOM 659 N N . VAL A 1 86 ? 7.585 3.927 -1.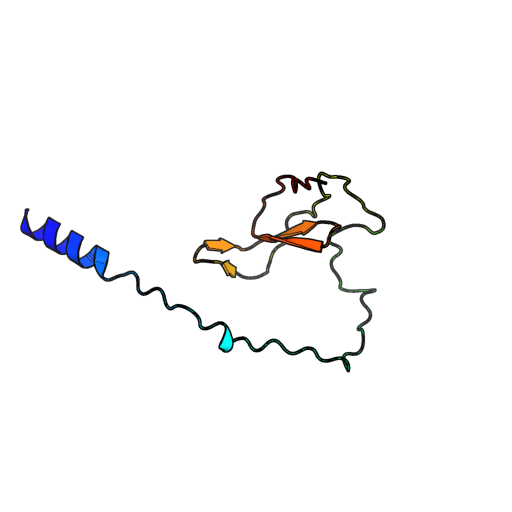810 1.00 86.62 86 VAL A N 1
ATOM 660 C CA . VAL A 1 86 ? 6.504 4.604 -1.081 1.00 86.62 86 VAL A CA 1
ATOM 661 C C . VAL A 1 86 ? 5.210 3.813 -1.230 1.00 86.62 86 VAL A C 1
ATOM 663 O O . VAL A 1 86 ? 4.762 3.567 -2.345 1.00 86.62 86 VAL A O 1
ATOM 666 N N . LEU A 1 87 ? 4.564 3.472 -0.112 1.00 90.50 87 LEU A N 1
ATOM 667 C CA . LEU A 1 87 ? 3.229 2.867 -0.086 1.00 90.50 87 LEU A CA 1
ATOM 668 C C . LEU A 1 87 ? 2.162 3.916 0.231 1.00 90.50 87 LEU A C 1
ATOM 670 O O . LEU A 1 87 ? 2.340 4.758 1.114 1.00 90.50 87 LEU A O 1
ATOM 674 N N . ARG A 1 88 ? 1.016 3.832 -0.449 1.00 89.75 88 ARG A N 1
ATOM 675 C CA . ARG A 1 88 ? -0.172 4.641 -0.159 1.00 89.75 88 ARG A CA 1
ATOM 676 C C . ARG A 1 88 ? -1.413 3.774 -0.062 1.00 89.75 88 ARG A C 1
ATOM 678 O O . ARG A 1 88 ? -1.624 2.883 -0.878 1.00 89.75 88 ARG A O 1
ATOM 685 N N . LEU A 1 89 ? -2.255 4.084 0.915 1.00 93.12 89 LEU A N 1
ATOM 686 C CA . LEU A 1 89 ? -3.557 3.450 1.074 1.00 93.12 89 LEU A CA 1
ATOM 687 C C . LEU A 1 89 ? -4.568 4.070 0.098 1.00 93.12 89 LEU A C 1
ATOM 689 O O . LEU A 1 89 ? -4.592 5.287 -0.099 1.00 93.12 89 LEU A O 1
ATOM 693 N N . GLY A 1 90 ? -5.420 3.233 -0.490 1.00 91.25 90 GLY A N 1
ATOM 694 C CA . GLY A 1 90 ? -6.415 3.625 -1.485 1.00 91.25 90 GLY A CA 1
ATOM 695 C C . GLY A 1 90 ? -5.881 3.650 -2.921 1.00 91.25 90 GLY A C 1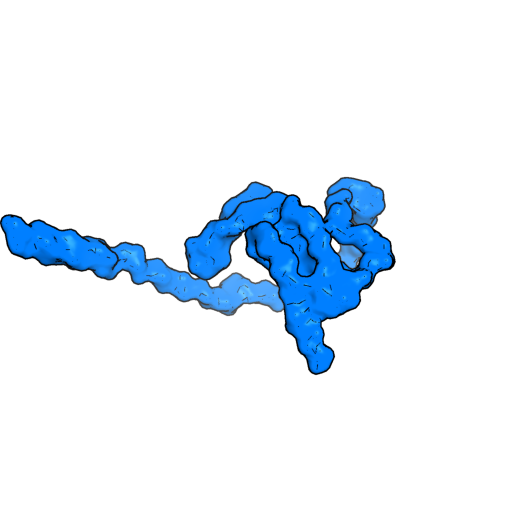
ATOM 696 O O . GLY A 1 90 ? -4.902 2.989 -3.260 1.00 91.25 90 GLY A O 1
ATOM 697 N N . THR A 1 91 ? -6.561 4.418 -3.773 1.00 85.00 91 THR A N 1
ATOM 698 C CA . THR A 1 91 ? -6.322 4.516 -5.227 1.00 85.00 91 THR A CA 1
ATOM 699 C C . THR A 1 91 ? -5.539 5.767 -5.638 1.00 85.00 91 THR A C 1
ATOM 701 O O . THR A 1 91 ? -5.428 6.062 -6.825 1.00 85.00 91 THR A O 1
ATOM 704 N N . SER A 1 92 ? -5.037 6.562 -4.686 1.00 75.31 92 SER A N 1
ATOM 705 C CA . SER A 1 92 ? -4.459 7.877 -4.993 1.00 75.31 92 SER A CA 1
ATOM 706 C C . SER A 1 92 ? -3.103 7.771 -5.699 1.00 75.31 92 SER A C 1
ATOM 708 O O . SER A 1 92 ? -2.080 7.498 -5.068 1.00 75.31 92 SER A O 1
ATOM 710 N N . LEU A 1 93 ? -3.108 8.075 -7.000 1.00 66.88 93 LEU A N 1
ATOM 711 C CA . LEU A 1 93 ? -1.933 8.140 -7.880 1.00 66.88 93 LEU A CA 1
ATOM 712 C C . LEU A 1 93 ? -1.351 9.559 -8.006 1.00 66.88 93 LEU A C 1
ATOM 714 O O . LEU A 1 93 ? -0.605 9.841 -8.939 1.00 66.88 93 LEU A O 1
ATOM 718 N N . SER A 1 94 ? -1.727 10.494 -7.123 1.00 69.12 94 SER A N 1
ATOM 719 C CA . SER A 1 94 ? -1.218 11.869 -7.203 1.00 69.12 94 SER A CA 1
ATOM 720 C C . SER A 1 94 ? 0.307 11.871 -7.141 1.00 69.12 94 SER A C 1
ATOM 722 O O . SER A 1 94 ? 0.870 11.296 -6.204 1.00 69.12 94 SER A O 1
ATOM 724 N N . ALA A 1 95 ? 0.956 12.542 -8.095 1.00 63.47 95 ALA A N 1
ATOM 725 C CA . ALA A 1 95 ? 2.412 12.604 -8.184 1.00 63.47 95 ALA A CA 1
ATOM 726 C C . ALA A 1 95 ? 3.039 12.932 -6.823 1.00 63.47 95 ALA A C 1
ATOM 728 O O . ALA A 1 95 ? 2.542 13.781 -6.069 1.00 63.47 95 ALA A O 1
ATOM 729 N N . ILE A 1 96 ? 4.120 12.233 -6.483 1.00 64.75 96 ILE A N 1
ATOM 730 C CA . ILE A 1 96 ? 4.910 12.604 -5.313 1.00 64.75 96 ILE A CA 1
ATOM 731 C C . ILE A 1 96 ? 5.652 13.869 -5.716 1.00 64.75 96 ILE A C 1
ATOM 733 O O . ILE A 1 96 ? 6.570 13.790 -6.518 1.00 64.75 96 ILE A O 1
ATOM 737 N N . ASN A 1 97 ? 5.245 15.039 -5.217 1.00 62.22 97 ASN A N 1
ATOM 738 C CA . ASN A 1 97 ? 5.988 16.261 -5.504 1.00 62.22 97 ASN A CA 1
ATOM 739 C C . ASN A 1 97 ? 7.329 16.201 -4.763 1.00 62.22 97 ASN A C 1
ATOM 741 O O . ASN A 1 97 ? 7.442 16.634 -3.616 1.00 62.22 97 ASN A O 1
ATOM 745 N N . ARG A 1 98 ? 8.323 15.589 -5.403 1.00 60.09 98 ARG A N 1
ATOM 746 C CA . ARG A 1 98 ? 9.699 15.549 -4.934 1.00 60.09 98 ARG A CA 1
ATOM 747 C C . ARG A 1 98 ? 10.306 16.904 -5.275 1.00 60.09 98 ARG A C 1
ATOM 749 O O . ARG A 1 98 ? 10.803 17.107 -6.377 1.00 60.09 98 ARG A O 1
ATOM 756 N N . THR A 1 99 ? 10.200 17.865 -4.360 1.00 60.50 99 THR A N 1
ATOM 757 C CA . THR A 1 99 ? 11.048 19.056 -4.449 1.00 60.50 99 THR A CA 1
ATOM 758 C C . THR A 1 99 ? 12.497 18.591 -4.281 1.00 60.50 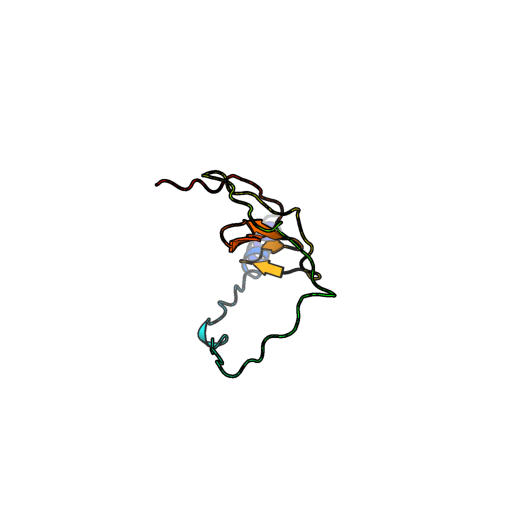99 THR A C 1
ATOM 760 O O . THR A 1 99 ? 12.745 17.866 -3.312 1.00 60.50 99 THR A O 1
ATOM 763 N N . PRO A 1 100 ? 13.413 18.922 -5.209 1.00 60.50 100 PRO A N 1
ATOM 764 C CA . PRO A 1 100 ? 14.830 18.610 -5.046 1.00 60.50 100 PRO A CA 1
ATOM 765 C C . PRO A 1 100 ? 15.415 19.242 -3.778 1.00 60.50 100 PRO A C 1
ATOM 767 O O . PRO A 1 100 ? 14.883 20.286 -3.329 1.00 60.50 100 PRO A O 1
#